Protein AF-A0A8S2Y2B1-F1 (afdb_monomer_lite)

Organism: NCBI:txid392030

Structure (mmCIF, N/CA/C/O backbone):
data_AF-A0A8S2Y2B1-F1
#
_entry.id   AF-A0A8S2Y2B1-F1
#
loop_
_atom_site.group_PDB
_atom_site.id
_atom_site.type_symbol
_atom_site.label_atom_id
_atom_site.label_alt_id
_atom_site.label_comp_id
_atom_site.label_asym_id
_atom_site.label_entity_id
_atom_site.label_seq_id
_atom_site.pdbx_PDB_ins_code
_atom_site.Cartn_x
_atom_site.Cartn_y
_atom_site.Cartn_z
_atom_site.occupancy
_atom_site.B_iso_or_equiv
_atom_site.auth_seq_id
_atom_site.auth_comp_id
_atom_site.auth_asym_id
_atom_site.auth_atom_id
_atom_site.pdbx_PDB_model_num
ATOM 1 N N . ARG A 1 1 ? 11.392 -20.645 -16.649 1.00 37.81 1 ARG A N 1
ATOM 2 C CA . ARG A 1 1 ? 10.454 -19.837 -15.829 1.00 37.81 1 ARG A CA 1
ATOM 3 C C . ARG A 1 1 ? 10.780 -20.124 -14.373 1.00 37.81 1 ARG A C 1
ATOM 5 O O . ARG A 1 1 ? 10.354 -21.153 -13.873 1.00 37.81 1 ARG A O 1
ATOM 12 N N . GLN A 1 2 ? 11.631 -19.314 -13.745 1.00 29.17 2 GLN A N 1
ATOM 13 C CA .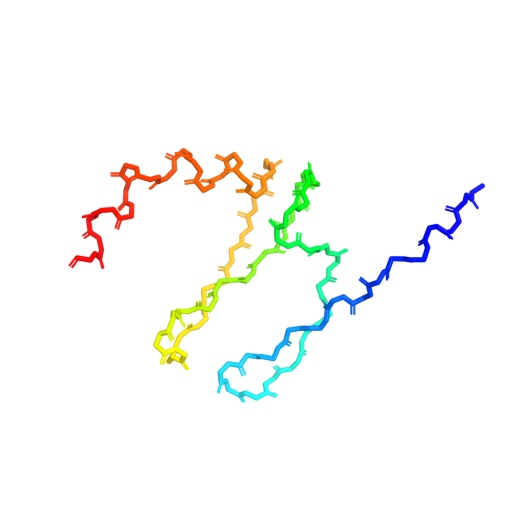 GLN A 1 2 ? 11.880 -19.444 -12.309 1.00 29.17 2 GLN A CA 1
ATOM 14 C C . GLN A 1 2 ? 10.649 -18.907 -11.578 1.00 29.17 2 GLN A C 1
ATOM 16 O O . GLN A 1 2 ? 10.240 -17.770 -11.797 1.00 29.17 2 GLN A O 1
ATOM 21 N N . ILE A 1 3 ? 10.010 -19.775 -10.799 1.00 45.50 3 ILE A N 1
ATOM 22 C CA . ILE A 1 3 ? 8.900 -19.429 -9.918 1.00 45.50 3 ILE A CA 1
ATOM 23 C C . ILE A 1 3 ? 9.566 -18.907 -8.649 1.00 45.50 3 ILE A C 1
ATOM 25 O O . ILE A 1 3 ? 9.907 -19.667 -7.749 1.00 45.50 3 ILE A O 1
ATOM 29 N N . GLU A 1 4 ? 9.866 -17.613 -8.647 1.00 44.47 4 GLU A N 1
ATOM 30 C CA . GLU A 1 4 ? 10.323 -16.906 -7.458 1.00 44.47 4 GLU A CA 1
ATOM 31 C C . GLU A 1 4 ? 9.183 -16.991 -6.436 1.00 44.47 4 GLU A C 1
ATOM 33 O O . GLU A 1 4 ? 8.058 -16.568 -6.720 1.00 44.47 4 GLU A O 1
ATOM 38 N N . SER A 1 5 ? 9.428 -17.627 -5.288 1.00 42.09 5 SER A N 1
ATOM 39 C CA . SER A 1 5 ? 8.450 -17.790 -4.212 1.00 42.09 5 SER A CA 1
ATOM 40 C C . SER A 1 5 ? 8.111 -16.414 -3.638 1.00 42.09 5 SER A C 1
ATOM 42 O O . SER A 1 5 ? 8.717 -15.948 -2.671 1.00 42.09 5 SER A O 1
ATOM 44 N N . LYS A 1 6 ? 7.180 -15.721 -4.292 1.00 50.50 6 LYS A N 1
ATOM 45 C CA . LYS A 1 6 ? 6.736 -14.381 -3.933 1.00 50.50 6 LYS A CA 1
ATOM 46 C C . LYS A 1 6 ? 6.002 -14.493 -2.603 1.00 50.50 6 LYS A C 1
ATOM 48 O O . LYS A 1 6 ? 4.841 -14.900 -2.570 1.00 50.50 6 LYS A O 1
ATOM 53 N N . SER A 1 7 ? 6.710 -14.204 -1.508 1.00 51.06 7 SER A N 1
ATOM 54 C CA . SER A 1 7 ? 6.126 -14.074 -0.172 1.00 51.06 7 SER A CA 1
ATOM 55 C C . SER A 1 7 ? 4.867 -13.226 -0.302 1.00 51.06 7 SER A C 1
ATOM 57 O O . SER A 1 7 ? 4.921 -12.052 -0.673 1.00 51.06 7 SER A O 1
ATOM 59 N N . THR A 1 8 ? 3.722 -13.882 -0.154 1.00 60.47 8 THR A N 1
ATOM 60 C CA . THR A 1 8 ? 2.429 -13.291 -0.456 1.00 60.47 8 THR A CA 1
ATOM 61 C C . THR A 1 8 ? 2.066 -12.417 0.732 1.00 60.47 8 THR A C 1
ATOM 63 O O . THR A 1 8 ? 1.590 -12.908 1.754 1.00 60.47 8 THR A O 1
ATOM 66 N N . VAL A 1 9 ? 2.376 -11.124 0.637 1.00 75.75 9 VAL A N 1
ATOM 67 C CA . VAL A 1 9 ? 2.120 -10.178 1.723 1.00 75.75 9 VAL A CA 1
ATOM 68 C C . VAL A 1 9 ? 0.612 -9.980 1.821 1.00 75.75 9 VAL A C 1
ATOM 70 O O . VAL A 1 9 ? -0.014 -9.472 0.896 1.00 75.75 9 VAL A O 1
ATOM 73 N N . GLN A 1 10 ? 0.014 -10.405 2.930 1.00 81.25 10 GLN A N 1
ATOM 74 C CA . GLN A 1 10 ? -1.397 -10.147 3.200 1.00 81.25 10 GLN A CA 1
ATOM 75 C C . GLN A 1 10 ? -1.552 -8.798 3.897 1.00 81.25 10 GLN A C 1
ATOM 77 O O . GLN A 1 10 ? -0.800 -8.476 4.817 1.00 81.25 10 GLN A O 1
ATOM 82 N N . HIS A 1 11 ? -2.550 -8.032 3.477 1.00 83.69 11 HIS A N 1
ATOM 83 C CA . HIS A 1 11 ? -2.973 -6.810 4.140 1.00 83.69 11 HIS A CA 1
ATOM 84 C C . HIS A 1 11 ? -4.355 -7.011 4.760 1.00 83.69 11 HIS A C 1
ATOM 86 O O . HIS A 1 11 ? -5.240 -7.585 4.123 1.00 83.69 11 HIS A O 1
ATOM 92 N N . ILE A 1 12 ? -4.526 -6.555 6.000 1.00 88.50 12 ILE A N 1
ATOM 93 C CA . ILE A 1 12 ? -5.808 -6.562 6.705 1.00 88.50 12 ILE A CA 1
ATOM 94 C C . ILE A 1 12 ? -6.243 -5.110 6.826 1.00 88.50 12 ILE A C 1
ATOM 96 O O . ILE A 1 12 ? -5.582 -4.335 7.514 1.00 88.50 12 ILE A O 1
ATOM 100 N N . PHE A 1 13 ? -7.335 -4.773 6.153 1.00 87.56 13 PHE A N 1
ATOM 101 C CA . PHE A 1 13 ? -7.915 -3.442 6.193 1.00 87.56 13 PHE A CA 1
ATOM 102 C C . PHE A 1 13 ? -8.552 -3.161 7.558 1.00 87.56 13 PHE A C 1
ATOM 104 O O . PHE A 1 13 ? -8.960 -4.082 8.273 1.00 87.56 13 PHE A O 1
ATOM 111 N N . VAL A 1 14 ? -8.719 -1.884 7.893 1.00 87.81 14 VAL A N 1
ATOM 112 C CA . VAL A 1 14 ? -9.360 -1.411 9.134 1.00 87.81 14 VAL A CA 1
ATOM 113 C C . VAL A 1 14 ? -10.774 -1.963 9.338 1.00 87.81 14 VAL A C 1
ATOM 115 O O . VAL A 1 14 ? -11.213 -2.145 10.467 1.00 87.81 14 VAL A O 1
ATOM 118 N N . ASN A 1 15 ? -11.474 -2.302 8.254 1.00 87.50 15 ASN A N 1
ATOM 119 C CA . ASN A 1 15 ? -12.800 -2.926 8.271 1.00 87.50 15 ASN A CA 1
ATOM 120 C C . ASN A 1 15 ? -12.764 -4.470 8.355 1.00 87.50 15 ASN A C 1
ATOM 122 O O . ASN A 1 15 ? -13.798 -5.119 8.210 1.00 87.50 15 ASN A O 1
ATOM 126 N N . GLY A 1 16 ? -11.589 -5.072 8.557 1.00 86.75 16 GLY A N 1
ATOM 127 C CA . GLY A 1 16 ? -11.398 -6.514 8.730 1.00 86.75 16 GLY A CA 1
ATOM 128 C C . GLY A 1 16 ? -11.276 -7.321 7.434 1.00 86.75 16 GLY A C 1
ATOM 129 O O . GLY A 1 16 ? -10.987 -8.519 7.494 1.00 86.75 16 GLY A O 1
ATOM 130 N N . TYR A 1 17 ? -11.450 -6.697 6.264 1.00 87.12 17 TYR A N 1
ATOM 131 C CA . TYR A 1 17 ? -11.253 -7.375 4.983 1.00 87.12 17 TYR A CA 1
ATOM 132 C C . TYR A 1 17 ? -9.775 -7.686 4.749 1.00 87.12 17 TYR A C 1
ATOM 134 O O . TYR A 1 17 ? -8.885 -6.971 5.207 1.00 87.12 17 TYR A O 1
ATOM 142 N N . ARG A 1 18 ? -9.506 -8.764 4.010 1.00 87.25 18 ARG A N 1
ATOM 143 C CA . ARG A 1 18 ? -8.145 -9.216 3.707 1.00 87.25 18 ARG A CA 1
ATOM 144 C C . ARG A 1 18 ? -7.883 -9.140 2.218 1.00 87.25 18 ARG A C 1
ATOM 146 O O . ARG A 1 18 ? -8.719 -9.562 1.424 1.00 87.25 18 ARG A O 1
ATOM 153 N N . SER A 1 19 ? -6.706 -8.653 1.852 1.00 81.25 19 SER A N 1
ATOM 154 C CA . SER A 1 19 ? -6.236 -8.666 0.471 1.00 81.25 19 SER A CA 1
ATOM 155 C C . SER A 1 19 ? -4.839 -9.251 0.372 1.00 81.25 19 SER A C 1
ATOM 157 O O . SER A 1 19 ? -4.018 -9.138 1.285 1.00 81.25 19 SER A O 1
ATOM 159 N N . ILE A 1 20 ? -4.589 -9.895 -0.760 1.00 80.12 20 ILE A N 1
ATOM 160 C CA . ILE A 1 20 ? -3.282 -10.393 -1.150 1.00 80.12 20 ILE A CA 1
ATOM 161 C C . ILE A 1 20 ? -2.590 -9.281 -1.935 1.00 80.12 20 ILE A C 1
ATOM 163 O O . ILE A 1 20 ? -3.025 -8.913 -3.025 1.00 80.12 20 ILE A O 1
ATOM 167 N N . LEU A 1 21 ? -1.501 -8.749 -1.383 1.00 74.62 21 LEU A N 1
ATOM 168 C CA . LEU A 1 21 ? -0.663 -7.787 -2.077 1.00 74.62 21 LEU A CA 1
ATOM 169 C C . LEU A 1 21 ? 0.394 -8.519 -2.892 1.00 74.62 21 LEU A C 1
ATOM 171 O O . LEU A 1 21 ? 1.109 -9.400 -2.412 1.00 74.62 21 LEU A O 1
ATOM 175 N N . ASN A 1 22 ? 0.521 -8.093 -4.144 1.00 67.12 22 ASN A N 1
ATOM 176 C CA . ASN A 1 22 ? 1.461 -8.697 -5.072 1.00 67.12 22 ASN A CA 1
ATOM 177 C C . ASN A 1 22 ? 2.917 -8.363 -4.735 1.00 67.12 22 ASN A C 1
ATOM 179 O O . ASN A 1 22 ? 3.788 -9.107 -5.170 1.00 67.12 22 ASN A O 1
ATOM 183 N N . CYS A 1 23 ? 3.201 -7.272 -4.018 1.00 69.06 23 CYS A N 1
ATOM 184 C CA . CYS A 1 23 ? 4.560 -6.827 -3.702 1.00 69.06 23 CYS A CA 1
ATOM 185 C C . CYS A 1 23 ? 4.616 -6.094 -2.343 1.00 69.06 23 CYS A C 1
ATOM 187 O O . CYS A 1 23 ? 3.639 -5.444 -1.970 1.00 69.06 23 CYS A O 1
ATOM 189 N N . PRO A 1 24 ? 5.754 -6.144 -1.621 1.00 68.56 24 PRO A N 1
ATOM 190 C CA . PRO A 1 24 ? 5.974 -5.353 -0.406 1.00 68.56 24 PRO A CA 1
ATOM 191 C C . PRO A 1 24 ? 6.151 -3.851 -0.702 1.00 68.56 24 PRO A C 1
ATOM 193 O O . PRO A 1 24 ? 6.506 -3.464 -1.814 1.00 68.56 24 PRO A O 1
ATOM 196 N N . ALA A 1 25 ? 5.971 -2.994 0.312 1.00 61.22 25 ALA A N 1
ATOM 197 C CA . ALA A 1 25 ? 6.060 -1.530 0.186 1.00 61.22 25 ALA A CA 1
ATOM 198 C C . ALA A 1 25 ? 7.448 -1.004 -0.253 1.00 61.22 25 ALA A C 1
ATOM 200 O O . ALA A 1 25 ? 7.569 0.100 -0.774 1.00 61.22 25 ALA A O 1
ATOM 201 N N . THR A 1 26 ? 8.504 -1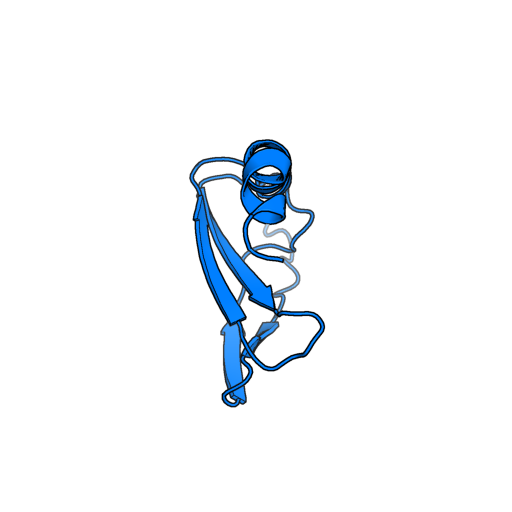.800 -0.087 1.00 63.47 26 THR A N 1
ATOM 202 C CA . THR A 1 26 ? 9.874 -1.478 -0.524 1.00 63.47 26 THR A CA 1
ATOM 203 C C . THR A 1 26 ? 10.158 -1.889 -1.968 1.00 63.47 26 THR A C 1
ATOM 205 O O . THR A 1 26 ? 11.291 -1.795 -2.439 1.00 63.47 26 THR A O 1
ATOM 208 N N . CYS A 1 27 ? 9.150 -2.382 -2.686 1.00 68.38 27 CYS A N 1
ATOM 209 C CA . CYS A 1 27 ? 9.359 -2.942 -4.004 1.00 68.38 27 CYS A CA 1
ATOM 210 C C . CYS A 1 27 ? 9.571 -1.851 -5.063 1.00 68.38 27 CYS A C 1
ATOM 212 O O . CYS A 1 27 ? 8.812 -0.889 -5.167 1.00 68.38 27 CYS A O 1
ATOM 214 N N . THR A 1 28 ? 10.570 -2.051 -5.922 1.00 80.25 28 THR A N 1
ATOM 215 C CA . THR A 1 28 ? 10.821 -1.230 -7.118 1.00 80.25 28 THR A CA 1
ATOM 216 C C . THR A 1 28 ? 9.902 -1.591 -8.293 1.00 80.25 28 THR A C 1
ATOM 218 O O . THR A 1 28 ? 10.068 -1.064 -9.394 1.00 80.25 28 THR A O 1
ATOM 221 N N . THR A 1 29 ? 8.915 -2.468 -8.067 1.00 81.50 29 THR A N 1
ATOM 222 C CA . THR A 1 29 ? 7.914 -2.855 -9.069 1.00 81.50 29 THR A CA 1
ATOM 223 C C . THR A 1 29 ? 7.097 -1.640 -9.508 1.00 81.50 29 THR A C 1
ATOM 225 O O . THR A 1 29 ? 6.688 -0.820 -8.689 1.00 81.50 29 THR A O 1
ATOM 228 N N . ARG A 1 30 ? 6.865 -1.543 -10.818 1.00 85.19 30 ARG A N 1
ATOM 229 C CA . ARG A 1 30 ? 6.028 -0.529 -11.474 1.00 85.19 30 ARG A CA 1
ATOM 230 C C . ARG A 1 30 ? 4.626 -1.078 -11.728 1.00 85.19 30 ARG A C 1
ATOM 232 O O . ARG A 1 30 ? 4.467 -2.295 -11.789 1.00 85.19 30 ARG A O 1
ATOM 239 N N . ASN A 1 31 ? 3.652 -0.199 -11.963 1.00 84.69 31 ASN A N 1
ATOM 240 C CA . ASN A 1 31 ? 2.258 -0.576 -12.241 1.00 84.69 31 ASN A CA 1
ATOM 241 C C . ASN A 1 31 ? 1.662 -1.412 -11.100 1.00 84.69 31 ASN A C 1
ATOM 243 O O . ASN A 1 31 ? 1.279 -2.568 -11.280 1.00 84.69 31 ASN A O 1
ATOM 247 N N . ILE A 1 32 ? 1.649 -0.830 -9.902 1.00 82.38 32 ILE A N 1
ATOM 248 C CA . ILE A 1 32 ? 1.157 -1.485 -8.691 1.00 82.38 32 ILE A CA 1
ATOM 249 C C . ILE A 1 32 ? -0.083 -0.782 -8.151 1.00 82.38 32 ILE A C 1
ATOM 251 O O . ILE A 1 32 ? -0.226 0.436 -8.260 1.00 82.38 32 ILE A O 1
ATOM 255 N N . ILE A 1 33 ? -0.925 -1.567 -7.488 1.00 84.12 33 ILE A N 1
ATOM 256 C CA . ILE A 1 33 ? -1.907 -1.078 -6.523 1.00 84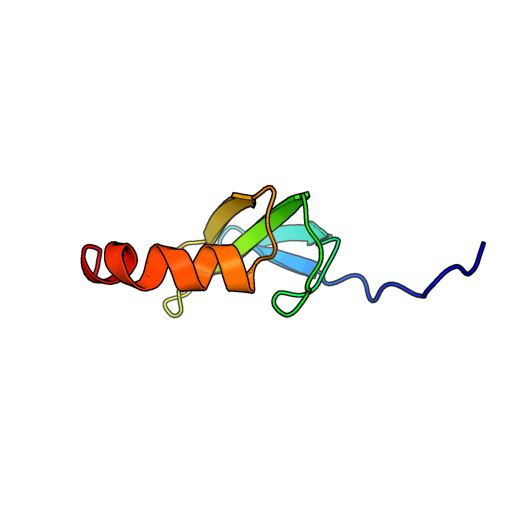.12 33 ILE A CA 1
ATOM 257 C C . ILE A 1 33 ? -1.272 -1.238 -5.142 1.00 84.12 33 ILE A C 1
ATOM 259 O O . ILE A 1 33 ? -0.685 -2.284 -4.847 1.00 84.12 33 ILE A O 1
ATOM 263 N N . TYR A 1 34 ? -1.358 -0.206 -4.311 1.00 83.19 34 TYR A N 1
ATOM 264 C CA . TYR A 1 34 ? -0.791 -0.190 -2.968 1.00 83.19 34 TYR A CA 1
ATOM 265 C C . TYR A 1 34 ? -1.815 0.293 -1.944 1.00 83.19 34 TYR A C 1
ATOM 267 O O . TYR A 1 34 ? -2.781 0.983 -2.275 1.00 83.19 34 TYR A O 1
ATOM 275 N N . VAL A 1 35 ? -1.574 -0.076 -0.687 1.00 86.75 35 VAL A N 1
ATOM 276 C CA . VAL A 1 35 ? -2.378 0.354 0.457 1.00 86.75 35 VAL A CA 1
ATOM 277 C C . VAL A 1 35 ? -1.459 1.003 1.485 1.00 86.75 35 VAL A C 1
ATOM 279 O O . VAL A 1 35 ? -0.396 0.459 1.789 1.00 86.75 35 VAL A O 1
ATOM 282 N N . LEU A 1 36 ? -1.855 2.165 2.001 1.00 85.31 36 LEU A N 1
ATOM 283 C CA . LEU A 1 36 ? -1.199 2.840 3.119 1.00 85.31 36 LEU A CA 1
ATOM 284 C C . LEU A 1 36 ? -2.169 2.910 4.292 1.00 85.31 36 LEU A C 1
ATOM 286 O O . LEU A 1 36 ? -3.227 3.524 4.180 1.00 85.31 36 LEU A O 1
ATOM 290 N N . THR A 1 37 ? -1.785 2.339 5.424 1.00 85.25 37 THR A N 1
ATOM 291 C CA . THR A 1 37 ? -2.550 2.470 6.666 1.00 85.25 37 THR A CA 1
ATOM 292 C C . THR A 1 37 ? -2.048 3.674 7.443 1.00 85.25 37 THR A C 1
ATOM 294 O O . THR A 1 37 ? -0.845 3.802 7.688 1.00 85.25 37 THR A O 1
ATOM 297 N N . CYS A 1 38 ? -2.963 4.555 7.856 1.00 82.06 38 CYS A N 1
ATOM 298 C CA . CYS A 1 38 ? -2.639 5.642 8.780 1.00 82.06 38 CYS A CA 1
ATOM 299 C C . CYS A 1 38 ? -1.979 5.067 10.045 1.00 82.06 38 CYS A C 1
ATOM 301 O O . CYS A 1 38 ? -2.462 4.056 10.560 1.00 82.06 38 CYS A O 1
ATOM 303 N N . PRO A 1 39 ? -0.962 5.721 10.636 1.00 82.31 39 PRO A N 1
ATOM 304 C CA . PRO A 1 39 ? -0.417 5.313 11.934 1.00 82.31 39 PRO A CA 1
ATOM 305 C C . PRO A 1 39 ? -1.487 5.204 13.032 1.00 82.31 39 PRO A C 1
ATOM 307 O O . PRO A 1 39 ? -1.399 4.350 13.910 1.00 82.31 39 PRO A O 1
ATOM 310 N N . CYS A 1 40 ? -2.535 6.027 12.929 1.00 86.25 40 CYS A N 1
ATOM 311 C CA . CYS A 1 40 ? -3.725 6.011 13.773 1.00 86.25 40 CYS A CA 1
ATOM 312 C C . CYS A 1 40 ? -4.623 4.769 13.605 1.00 86.25 40 CYS A C 1
ATOM 314 O O . CYS A 1 40 ? -5.537 4.580 14.397 1.00 86.25 40 CYS A O 1
ATOM 316 N N . LYS A 1 41 ? -4.389 3.945 12.572 1.00 83.56 41 LYS A N 1
ATOM 317 C CA . LYS A 1 41 ? -5.144 2.729 12.213 1.00 83.56 41 LYS A CA 1
ATOM 318 C C . LYS A 1 41 ? -6.655 2.921 12.042 1.00 83.56 41 LYS A C 1
ATOM 320 O O . LYS A 1 41 ? -7.413 1.972 12.192 1.00 83.56 41 LYS A O 1
ATOM 325 N N . ASN A 1 42 ? -7.083 4.133 11.697 1.00 86.56 42 ASN A N 1
ATOM 326 C CA . ASN A 1 42 ? -8.496 4.443 11.456 1.00 86.56 42 ASN A CA 1
ATOM 327 C C . ASN A 1 42 ? -8.860 4.452 9.969 1.00 86.56 42 ASN A C 1
ATOM 329 O O . ASN A 1 42 ? -10.032 4.346 9.621 1.00 86.56 42 ASN A O 1
ATOM 333 N N . PHE A 1 43 ? -7.862 4.584 9.093 1.00 85.69 43 PHE A N 1
ATOM 334 C CA . PHE A 1 43 ? -8.066 4.742 7.660 1.00 85.69 43 PHE A CA 1
ATOM 335 C C . PHE A 1 43 ? -6.994 3.996 6.879 1.00 85.69 43 PHE A C 1
ATOM 337 O O . PHE A 1 43 ? -5.808 4.065 7.223 1.00 85.69 43 PHE A O 1
ATOM 344 N N . ASP A 1 44 ? -7.430 3.365 5.794 1.00 89.31 44 ASP A N 1
ATOM 345 C CA . ASP A 1 44 ? -6.567 2.829 4.753 1.00 89.31 44 ASP A CA 1
ATOM 346 C C . ASP A 1 44 ? -6.767 3.633 3.471 1.00 89.31 44 ASP A C 1
ATOM 348 O O . ASP A 1 44 ? -7.891 3.832 3.008 1.00 89.31 44 ASP A O 1
ATOM 352 N N . TYR A 1 45 ? -5.665 4.089 2.888 1.00 86.06 45 TYR A N 1
ATOM 353 C CA . TYR A 1 45 ? -5.639 4.718 1.577 1.00 86.06 45 TYR A CA 1
ATOM 354 C C . TYR A 1 45 ? -5.256 3.681 0.529 1.00 86.06 45 TYR A C 1
ATOM 356 O O . TYR A 1 45 ? -4.187 3.076 0.617 1.00 86.06 45 TYR A O 1
ATOM 364 N N . ILE A 1 46 ? -6.106 3.513 -0.480 1.00 88.12 46 ILE A N 1
ATOM 365 C CA . ILE A 1 46 ? -5.853 2.641 -1.625 1.00 88.12 46 ILE A CA 1
ATOM 366 C C . ILE A 1 46 ? -5.524 3.530 -2.820 1.00 88.12 46 ILE A C 1
ATOM 368 O O . ILE A 1 46 ? -6.266 4.462 -3.128 1.00 88.12 46 ILE A O 1
ATOM 372 N N . GLY A 1 47 ? -4.419 3.236 -3.498 1.00 86.31 47 GLY A N 1
ATOM 373 C CA . GLY A 1 47 ? -4.002 3.972 -4.683 1.00 86.31 47 GLY A CA 1
ATOM 374 C C . GLY A 1 47 ? -3.316 3.079 -5.702 1.00 86.31 47 GLY A C 1
ATOM 375 O O . GLY A 1 47 ? -2.860 1.978 -5.393 1.00 86.31 47 GLY A O 1
ATOM 376 N N . GLU A 1 48 ? -3.219 3.580 -6.925 1.00 88.38 48 GLU A N 1
ATOM 377 C CA . GLU A 1 48 ? -2.475 2.943 -8.006 1.00 88.38 48 GLU A CA 1
ATOM 378 C C . GLU A 1 48 ? -1.371 3.862 -8.524 1.00 88.38 48 GLU A C 1
ATOM 380 O O . GLU A 1 48 ? -1.433 5.091 -8.412 1.00 88.38 48 GLU A O 1
ATOM 385 N N . THR A 1 49 ? -0.317 3.267 -9.073 1.00 85.56 49 THR A N 1
ATOM 386 C CA . THR A 1 49 ? 0.751 4.031 -9.711 1.00 85.56 49 THR A CA 1
ATOM 387 C C . THR A 1 49 ? 1.448 3.238 -10.808 1.00 85.56 49 THR A C 1
ATOM 389 O O . THR A 1 49 ? 1.713 2.045 -10.666 1.00 85.56 49 THR A O 1
ATOM 392 N N . SER A 1 50 ? 1.785 3.924 -11.902 1.00 89.88 50 SER A N 1
ATOM 393 C CA . SER A 1 50 ? 2.585 3.379 -13.002 1.00 89.88 50 SER A CA 1
ATOM 394 C C . SER A 1 50 ? 4.096 3.418 -12.738 1.00 89.88 50 SER A C 1
ATOM 396 O O . SER A 1 50 ? 4.865 2.763 -13.442 1.00 89.88 50 SER A O 1
ATOM 398 N N . VAL A 1 51 ? 4.542 4.143 -11.705 1.00 87.31 51 VAL A N 1
ATOM 399 C CA . VAL A 1 51 ? 5.950 4.205 -11.270 1.00 87.31 51 VAL A CA 1
ATOM 400 C C . VAL A 1 51 ? 6.183 3.330 -10.033 1.00 87.31 51 VAL A C 1
ATOM 402 O O . VAL A 1 51 ? 5.272 2.647 -9.574 1.00 87.31 51 VAL A O 1
ATOM 405 N N . SER A 1 52 ? 7.410 3.286 -9.507 1.00 85.19 52 SER A N 1
ATOM 406 C CA . SER A 1 52 ? 7.679 2.555 -8.262 1.00 85.19 52 SER A CA 1
ATOM 407 C C . SER A 1 52 ? 7.093 3.284 -7.048 1.00 85.19 52 SER A C 1
ATOM 409 O O . SER A 1 52 ? 6.971 4.515 -7.053 1.00 85.19 52 SER A O 1
ATOM 411 N N . LEU A 1 53 ? 6.761 2.542 -5.983 1.00 82.38 53 LEU A N 1
ATOM 412 C CA . LEU A 1 53 ? 6.186 3.143 -4.774 1.00 82.38 53 LEU A CA 1
ATOM 413 C C . LEU A 1 53 ? 7.092 4.218 -4.153 1.00 82.38 53 LEU A C 1
ATOM 415 O O . LEU A 1 53 ? 6.575 5.299 -3.864 1.00 82.38 53 LEU A O 1
ATOM 419 N N . PRO A 1 54 ? 8.421 4.005 -4.009 1.00 84.31 54 PRO A N 1
ATOM 420 C CA . PRO A 1 54 ? 9.305 5.053 -3.514 1.00 84.31 54 PRO A CA 1
ATOM 421 C C . PRO A 1 54 ? 9.198 6.314 -4.368 1.00 84.31 54 PRO A C 1
ATOM 423 O O . PRO A 1 54 ? 8.912 7.374 -3.834 1.00 84.31 54 PRO A O 1
ATOM 426 N N . GLN A 1 55 ? 9.285 6.193 -5.695 1.00 85.38 55 GLN A N 1
ATOM 427 C CA . GLN A 1 55 ? 9.215 7.340 -6.601 1.00 85.38 55 GLN A CA 1
ATOM 428 C C . GLN A 1 55 ? 7.885 8.105 -6.486 1.00 85.38 55 GLN A C 1
ATOM 430 O O . GLN A 1 55 ? 7.885 9.338 -6.470 1.00 85.38 55 GLN A O 1
ATOM 435 N N . ARG A 1 56 ? 6.754 7.396 -6.357 1.00 85.44 56 ARG A N 1
ATOM 436 C CA . ARG A 1 56 ? 5.434 8.012 -6.140 1.00 85.44 56 ARG A CA 1
ATOM 437 C C . ARG A 1 56 ? 5.377 8.788 -4.826 1.00 85.44 56 ARG A C 1
ATOM 439 O O . ARG A 1 56 ? 4.824 9.886 -4.807 1.00 85.44 56 ARG A O 1
ATOM 446 N N . LEU A 1 57 ? 5.930 8.237 -3.747 1.00 80.69 57 LEU A N 1
ATOM 447 C CA . LEU A 1 57 ? 5.902 8.862 -2.423 1.00 80.69 57 LEU A CA 1
ATOM 448 C C . LEU A 1 57 ? 6.897 10.023 -2.313 1.00 80.69 57 LEU A C 1
ATOM 450 O O . LEU A 1 57 ? 6.546 11.063 -1.766 1.00 80.69 57 LEU A O 1
ATOM 454 N N . THR A 1 58 ? 8.094 9.915 -2.896 1.00 76.94 58 THR A N 1
ATOM 455 C CA . THR A 1 58 ? 9.094 10.998 -2.870 1.00 76.94 58 THR A CA 1
ATOM 456 C C . THR A 1 58 ? 8.628 12.221 -3.658 1.00 76.94 58 THR A C 1
ATOM 458 O O . THR A 1 58 ? 8.831 13.346 -3.216 1.00 76.94 58 THR A O 1
ATOM 461 N N . CYS A 1 59 ? 7.933 12.024 -4.784 1.00 55.34 59 CYS A N 1
ATOM 462 C CA . CYS A 1 59 ? 7.397 13.131 -5.583 1.00 55.34 59 CYS A CA 1
ATOM 463 C C . CYS A 1 59 ? 6.176 13.817 -4.921 1.00 55.34 59 CYS A C 1
ATOM 465 O O . CYS A 1 59 ? 5.827 14.932 -5.294 1.00 55.34 59 CYS A O 1
ATOM 467 N N . ASN A 1 60 ? 5.556 13.192 -3.906 1.00 52.88 60 ASN A N 1
ATOM 468 C CA . ASN A 1 60 ? 4.418 13.743 -3.152 1.00 52.88 60 ASN A CA 1
ATOM 469 C C . ASN A 1 60 ? 4.763 14.270 -1.753 1.00 52.88 60 ASN A C 1
ATOM 471 O O . ASN A 1 60 ? 3.872 14.800 -1.092 1.00 52.88 60 ASN A O 1
ATOM 475 N N . TYR A 1 61 ? 6.015 14.192 -1.287 1.00 46.41 61 TYR A N 1
ATOM 476 C CA . TYR A 1 61 ? 6.396 14.806 -0.002 1.00 46.41 61 TYR A CA 1
ATOM 477 C C . TYR A 1 61 ? 6.165 16.331 0.026 1.00 46.41 61 TYR A C 1
ATOM 479 O O . TYR A 1 61 ? 6.054 16.910 1.096 1.00 46.41 61 TYR A O 1
ATOM 487 N N . LEU A 1 62 ? 6.020 16.974 -1.138 1.00 44.78 62 LEU A N 1
ATOM 488 C CA . LEU A 1 62 ? 5.594 18.373 -1.264 1.00 44.78 62 LEU A CA 1
ATOM 489 C C . LEU A 1 62 ? 4.075 18.594 -1.094 1.00 44.78 62 LEU A C 1
ATOM 491 O O . LEU A 1 62 ? 3.669 19.707 -0.783 1.00 44.78 62 LEU A O 1
ATOM 495 N N . LEU A 1 63 ? 3.238 17.566 -1.276 1.00 44.22 63 LEU A N 1
ATOM 496 C CA . LEU A 1 63 ? 1.771 17.649 -1.168 1.00 44.22 63 LEU A CA 1
ATOM 497 C C . LEU A 1 63 ? 1.221 17.032 0.128 1.00 44.22 63 LEU A C 1
ATOM 499 O O . LEU A 1 63 ? 0.189 17.475 0.621 1.00 44.22 63 LEU A O 1
ATOM 503 N N . LEU A 1 64 ? 1.906 16.044 0.713 1.00 42.66 64 LEU A N 1
ATOM 504 C CA . LEU A 1 64 ? 1.511 15.435 1.993 1.00 42.66 64 LEU A CA 1
ATOM 505 C C . LEU A 1 64 ? 1.661 16.389 3.190 1.00 42.66 64 LEU A 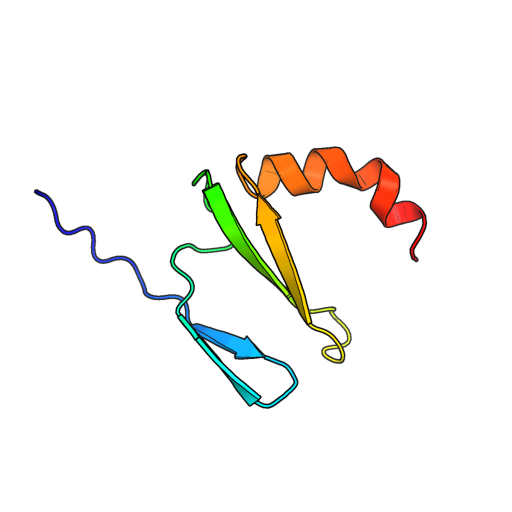C 1
ATOM 507 O O . LEU A 1 64 ? 0.960 16.215 4.181 1.00 42.66 64 LEU A O 1
ATOM 511 N N . SER A 1 65 ? 2.488 17.431 3.075 1.00 43.41 65 SER A N 1
ATOM 512 C CA . SER A 1 65 ? 2.597 18.514 4.066 1.00 43.41 65 SER A CA 1
ATOM 513 C C . SER A 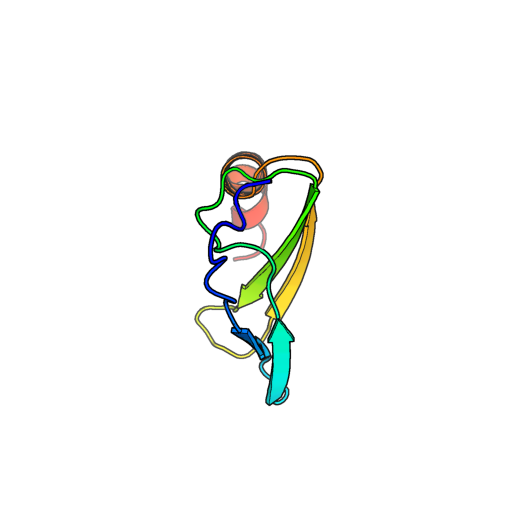1 65 ? 1.362 19.422 4.142 1.00 43.41 65 SER A C 1
ATOM 515 O O . SER A 1 65 ? 1.303 20.263 5.026 1.00 43.41 65 SER A O 1
ATOM 517 N N . PHE A 1 66 ? 0.408 19.303 3.209 1.00 40.53 66 PHE A N 1
ATOM 518 C CA . PHE A 1 66 ? -0.823 20.108 3.200 1.00 40.53 66 PHE A CA 1
ATOM 519 C C . PHE A 1 66 ? -2.031 19.398 3.830 1.00 40.53 66 PHE A C 1
ATOM 521 O O . PHE A 1 66 ? -3.083 20.015 3.974 1.00 40.53 66 PHE A O 1
ATOM 528 N N . PHE A 1 67 ? -1.907 18.114 4.182 1.00 41.50 67 PHE A N 1
ATOM 529 C CA . PHE A 1 67 ? -2.995 17.313 4.764 1.00 41.50 67 PHE A CA 1
ATOM 530 C C . PHE A 1 67 ? -2.737 16.880 6.221 1.00 41.50 67 PHE A C 1
ATOM 532 O O . PHE A 1 67 ? -3.521 16.103 6.769 1.00 41.50 67 PHE A O 1
ATOM 539 N N . LEU A 1 68 ? -1.669 17.390 6.841 1.00 40.28 68 LEU A N 1
ATOM 540 C CA . LEU A 1 68 ? -1.378 17.337 8.280 1.00 40.28 68 LEU A CA 1
ATOM 541 C C . LEU A 1 68 ? -1.347 18.765 8.826 1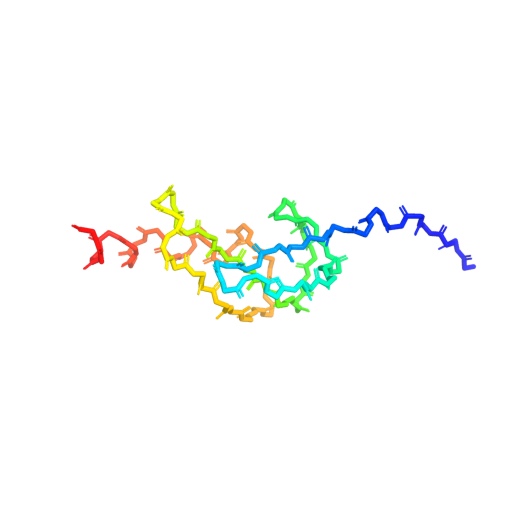.00 40.28 68 LEU A C 1
ATOM 543 O O . LEU A 1 68 ? -1.824 18.949 9.965 1.00 40.28 68 LEU A O 1
#

Radius of gyration: 13.61 Å; chains: 1; bounding box: 25×40×30 Å

Foldseek 3Di:
DDPDVQPFDWDQALVRDIDTARHDLPDQDAFGWDWDADPVSPDIDIDTGRGRNVVVVVVCPVPVVVVD

Secondary structure (DSSP, 8-state):
--------EEEE-TTS-EEEESS-TT---SSEEEEEE-TTSS-EEEEEESS-HHHHHHTTTTTGGG--

Sequence (68 aa):
RQIESKSTVQHIFVNGYRSILNCPATCTTRNIIYVLTCPCKNFDYIGETSVSLPQRLTCNYLLLSFFL

pLDDT: mean 72.45, std 17.73, range [29.17, 89.88]